Protein AF-A0AAV0F3V7-F1 (afdb_monomer_lite)

Structure (mmCIF, N/CA/C/O backbone):
data_AF-A0AAV0F3V7-F1
#
_entry.id   AF-A0AAV0F3V7-F1
#
loop_
_atom_site.group_PDB
_atom_site.id
_atom_site.type_symbol
_atom_site.label_atom_id
_atom_site.label_alt_id
_atom_site.label_comp_id
_atom_site.label_asym_id
_atom_site.label_entit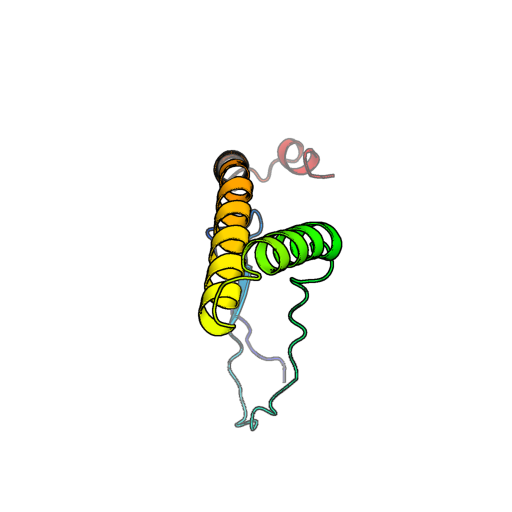y_id
_atom_site.label_seq_id
_atom_site.pdbx_PDB_ins_code
_atom_site.Cartn_x
_atom_site.Cartn_y
_atom_site.Cartn_z
_atom_site.occupancy
_atom_site.B_iso_or_equiv
_atom_site.auth_seq_id
_atom_site.auth_comp_id
_atom_site.auth_asym_id
_atom_site.auth_atom_id
_atom_site.pdbx_PDB_model_num
ATOM 1 N N . MET A 1 1 ? -10.623 -24.777 31.327 1.00 48.94 1 MET A N 1
ATOM 2 C CA . MET A 1 1 ? -10.323 -23.589 32.153 1.00 48.94 1 MET A CA 1
ATOM 3 C C . MET A 1 1 ? -10.516 -22.363 31.272 1.00 48.94 1 MET A C 1
ATOM 5 O O . MET A 1 1 ? -9.820 -22.251 30.271 1.00 48.94 1 MET A O 1
ATOM 9 N N . PHE A 1 2 ? -11.527 -21.534 31.541 1.00 47.81 2 PHE A N 1
ATOM 10 C CA . PHE A 1 2 ? -11.806 -20.348 30.724 1.00 47.81 2 PHE A CA 1
ATOM 11 C C . PHE A 1 2 ? -10.764 -19.270 31.024 1.00 47.81 2 PHE A C 1
ATOM 13 O O . PHE A 1 2 ? -10.508 -18.961 32.186 1.00 47.81 2 PHE A O 1
ATOM 20 N N . MET A 1 3 ? -10.120 -18.745 29.982 1.00 58.75 3 MET A N 1
ATOM 21 C CA . MET A 1 3 ? -9.131 -17.682 30.131 1.00 58.75 3 MET A CA 1
ATOM 22 C C . MET A 1 3 ? -9.825 -16.379 30.518 1.00 58.75 3 MET A C 1
ATOM 24 O O . MET A 1 3 ? -10.835 -16.015 29.920 1.00 58.75 3 MET A O 1
ATOM 28 N N . ALA A 1 4 ? -9.263 -15.658 31.487 1.00 58.88 4 ALA A N 1
ATOM 29 C CA . ALA A 1 4 ? -9.646 -14.276 31.720 1.00 58.88 4 ALA A CA 1
ATOM 30 C C . ALA A 1 4 ? -9.215 -13.453 30.499 1.00 58.88 4 ALA A C 1
ATOM 32 O O . ALA A 1 4 ? -8.025 -13.228 30.271 1.00 58.88 4 ALA A O 1
ATOM 33 N N . THR A 1 5 ? -10.184 -13.046 29.687 1.00 62.81 5 THR A N 1
ATOM 34 C CA . THR A 1 5 ? -9.976 -12.133 28.566 1.00 62.81 5 THR A CA 1
ATOM 35 C C . THR A 1 5 ? -10.576 -10.788 28.925 1.00 62.81 5 THR A C 1
ATOM 37 O O . THR A 1 5 ? -11.771 -10.703 29.200 1.00 62.81 5 THR A O 1
ATOM 40 N N . GLN A 1 6 ? -9.759 -9.740 28.906 1.00 70.44 6 GLN A N 1
ATOM 41 C CA . GLN A 1 6 ? -10.242 -8.366 29.002 1.00 70.44 6 GLN A CA 1
ATOM 42 C C . GLN A 1 6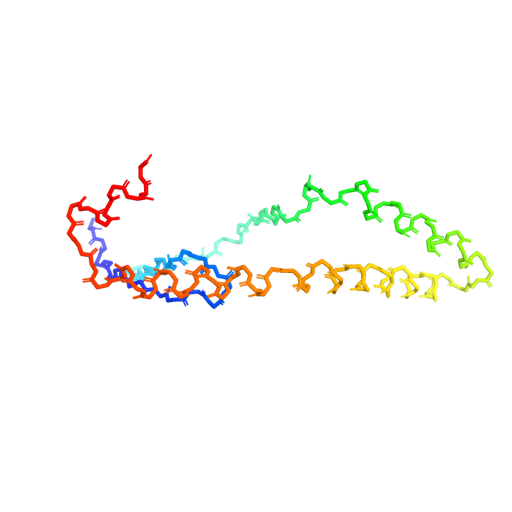 ? -10.297 -7.792 27.582 1.00 70.44 6 GLN A C 1
ATOM 44 O O . GLN A 1 6 ? -9.237 -7.539 26.998 1.00 70.44 6 GLN A O 1
ATOM 49 N N . PRO A 1 7 ? -11.493 -7.662 26.979 1.00 75.44 7 PRO A N 1
ATOM 50 C CA . PRO A 1 7 ? -11.638 -6.959 25.719 1.00 75.44 7 PRO A CA 1
ATOM 51 C C . PRO A 1 7 ? -11.475 -5.457 25.962 1.00 75.44 7 PRO A C 1
ATOM 53 O O . PRO A 1 7 ? -11.970 -4.904 26.942 1.00 75.44 7 PRO A O 1
ATOM 56 N N . THR A 1 8 ? -10.773 -4.785 25.065 1.00 82.00 8 THR A N 1
ATOM 57 C CA . THR A 1 8 ? -10.635 -3.331 25.059 1.00 82.00 8 THR A CA 1
ATOM 58 C C . THR A 1 8 ? -10.874 -2.846 23.644 1.00 82.00 8 THR A C 1
ATOM 60 O O . THR A 1 8 ? -10.253 -3.336 22.702 1.00 82.00 8 THR A O 1
ATOM 63 N N . SER A 1 9 ? -11.788 -1.898 23.483 1.00 83.00 9 SER A N 1
ATOM 64 C CA . SER A 1 9 ? -12.016 -1.255 22.194 1.00 83.00 9 SER A CA 1
ATOM 65 C C . SER A 1 9 ? -10.940 -0.196 21.975 1.00 83.00 9 SER A C 1
ATOM 67 O O . SER A 1 9 ? -10.724 0.655 22.833 1.00 83.00 9 SER A O 1
ATOM 69 N N . VAL A 1 10 ? -10.253 -0.263 20.838 1.00 82.25 10 VAL A N 1
ATOM 70 C CA . VAL A 1 10 ? -9.176 0.658 20.464 1.00 82.25 10 VAL A CA 1
ATOM 71 C C . VAL A 1 10 ? -9.570 1.373 19.181 1.00 82.25 10 VAL A C 1
ATOM 73 O O . VAL A 1 10 ? -10.038 0.751 18.225 1.00 82.25 10 VAL A O 1
ATOM 76 N N . GLU A 1 11 ? -9.380 2.687 19.150 1.00 80.81 11 GLU A N 1
ATOM 77 C CA . GLU A 1 11 ? -9.603 3.471 17.942 1.00 80.81 11 GLU A CA 1
ATOM 78 C C . GLU A 1 11 ? -8.549 3.133 16.883 1.00 80.81 11 GLU A C 1
ATOM 80 O O . GLU A 1 11 ? -7.343 3.160 17.136 1.00 80.81 11 GLU A O 1
ATOM 85 N N . ALA A 1 12 ? -9.009 2.796 15.679 1.00 75.31 12 ALA A N 1
ATOM 86 C CA . ALA A 1 12 ? -8.148 2.543 14.536 1.00 75.31 12 ALA A CA 1
ATOM 87 C C . ALA A 1 12 ? -8.044 3.831 13.693 1.00 75.31 12 ALA A C 1
ATOM 89 O O . ALA A 1 12 ? -9.055 4.269 13.143 1.00 75.31 12 ALA A O 1
ATOM 90 N N . PRO A 1 13 ? -6.849 4.432 13.518 1.00 64.44 13 PRO A N 1
ATOM 91 C CA . PRO A 1 13 ? -6.703 5.758 12.895 1.00 64.44 13 PRO A CA 1
ATOM 92 C C . PRO A 1 13 ? -7.226 5.868 11.453 1.00 64.44 13 PRO A C 1
ATOM 94 O O . PRO A 1 13 ? -7.484 6.971 10.968 1.00 64.44 13 PRO A O 1
ATOM 97 N N . VAL A 1 14 ? -7.353 4.728 10.770 1.00 70.19 14 VAL A N 1
ATOM 98 C CA . VAL A 1 14 ? -7.685 4.606 9.342 1.00 70.19 14 VAL A CA 1
ATOM 99 C C . VAL A 1 14 ? -8.936 3.755 9.082 1.00 70.19 14 VAL A C 1
ATOM 101 O O . VAL A 1 14 ? -9.170 3.361 7.945 1.00 70.19 14 VAL A O 1
ATOM 104 N N . SER A 1 15 ? -9.733 3.437 10.108 1.00 70.00 15 SER A N 1
ATOM 105 C CA . SER A 1 15 ? -10.943 2.615 9.966 1.00 70.00 15 SER A CA 1
ATOM 106 C C . SER A 1 15 ? -12.130 3.248 10.689 1.00 70.00 15 SER A C 1
ATOM 108 O O . SER A 1 15 ? -11.976 3.853 11.745 1.00 70.00 15 SER A O 1
ATOM 110 N N . SER A 1 16 ? -13.329 3.086 10.129 1.00 58.50 16 SER A N 1
ATOM 111 C CA . SER A 1 16 ? -14.604 3.446 10.766 1.00 58.50 16 SER A CA 1
ATOM 112 C C . SER A 1 16 ? -15.042 2.440 11.840 1.00 58.50 16 SER A C 1
ATOM 114 O O . SER A 1 16 ? -16.065 2.636 12.493 1.00 58.50 16 SER A O 1
ATOM 116 N N . HIS A 1 17 ? -14.288 1.357 12.028 1.00 73.56 17 HIS A N 1
ATOM 117 C CA . HIS A 1 17 ? -14.552 0.341 13.038 1.00 73.56 17 HIS A CA 1
ATOM 118 C C . HIS A 1 17 ? -13.569 0.467 14.204 1.00 73.56 17 HIS A C 1
ATOM 120 O O . HIS A 1 17 ? -12.370 0.666 13.997 1.00 73.56 17 HIS A O 1
ATOM 126 N N . MET A 1 18 ? -14.063 0.283 15.433 1.00 78.62 18 MET A N 1
ATOM 127 C CA . MET A 1 18 ? -13.191 0.094 16.593 1.00 78.62 18 MET A CA 1
ATOM 128 C C . MET A 1 18 ? -12.538 -1.284 16.512 1.00 78.62 18 MET A C 1
ATOM 130 O O . MET A 1 18 ? -13.210 -2.296 16.297 1.00 78.62 18 MET A O 1
ATOM 134 N N . ALA A 1 19 ? -11.225 -1.333 16.704 1.00 79.69 19 ALA A N 1
ATOM 135 C CA . ALA A 1 19 ? -10.517 -2.591 16.825 1.00 79.69 19 ALA A CA 1
ATOM 136 C C . ALA A 1 19 ? -10.814 -3.194 18.201 1.00 79.69 19 ALA A C 1
ATOM 138 O O . ALA A 1 19 ? -10.565 -2.569 19.231 1.00 79.69 19 ALA A O 1
ATOM 139 N N . LEU A 1 20 ? -11.328 -4.422 18.229 1.00 82.94 20 LEU A N 1
ATOM 140 C CA . LEU A 1 20 ? -11.471 -5.167 19.472 1.00 82.94 20 LEU A CA 1
ATOM 141 C C . LEU A 1 20 ? -10.118 -5.797 19.822 1.00 82.94 20 LEU A C 1
ATOM 143 O O . LEU A 1 20 ? -9.701 -6.787 19.218 1.00 82.94 20 LEU A O 1
ATOM 147 N N . PHE A 1 21 ? -9.421 -5.223 20.796 1.00 80.06 21 PHE A N 1
ATOM 148 C CA . PHE A 1 21 ? -8.193 -5.791 21.326 1.00 80.06 21 PHE A CA 1
ATOM 149 C C . PHE A 1 21 ? -8.526 -6.753 22.463 1.00 80.06 21 PHE A C 1
ATOM 151 O O . PHE A 1 21 ? -9.050 -6.353 23.498 1.00 80.06 21 PHE A O 1
ATOM 158 N N . ILE A 1 22 ? -8.215 -8.035 22.283 1.00 81.50 22 ILE A N 1
ATOM 159 C CA . ILE A 1 22 ? -8.386 -9.041 23.331 1.00 81.50 22 ILE A CA 1
ATOM 160 C C . ILE A 1 22 ? -7.006 -9.405 23.862 1.00 81.50 22 ILE A C 1
ATOM 162 O O . ILE A 1 22 ? -6.220 -10.073 23.182 1.00 81.50 22 ILE A O 1
ATOM 166 N N . LYS A 1 23 ? -6.714 -9.001 25.101 1.00 75.88 23 LYS A N 1
ATOM 167 C CA . LYS A 1 23 ? -5.528 -9.490 25.802 1.00 75.88 23 LYS A CA 1
ATOM 168 C C . LYS A 1 23 ? -5.833 -10.877 26.358 1.00 75.88 23 LYS A C 1
ATOM 170 O O . LYS A 1 23 ? -6.625 -11.022 27.287 1.00 75.88 23 LYS A O 1
ATOM 175 N N . VAL A 1 24 ? -5.205 -11.891 25.774 1.00 74.69 24 VAL A N 1
ATOM 176 C CA . VAL A 1 24 ? -5.254 -13.266 26.275 1.00 74.69 24 VAL A CA 1
ATOM 177 C C . VAL A 1 24 ? -3.993 -13.502 27.098 1.00 74.69 24 VAL A C 1
ATOM 179 O O . VAL A 1 24 ? -2.890 -13.401 26.562 1.00 74.69 24 VAL A O 1
ATOM 182 N N . SER A 1 25 ? -4.139 -13.787 28.391 1.00 69.88 25 SER A N 1
ATOM 183 C CA . SER A 1 25 ? -3.021 -14.205 29.244 1.00 69.88 25 SER A CA 1
ATOM 184 C C . SER A 1 25 ? -2.784 -15.705 29.041 1.00 69.88 25 SER A C 1
ATOM 186 O O . SER A 1 25 ? -3.630 -16.497 29.461 1.00 69.88 25 SER A O 1
ATOM 188 N N . PRO A 1 26 ? -1.696 -16.131 28.371 1.00 64.31 26 PRO A N 1
ATOM 189 C CA . PRO A 1 26 ? -1.445 -17.549 28.166 1.00 64.31 26 PRO A CA 1
ATOM 190 C C . PRO A 1 26 ? -1.108 -18.208 29.506 1.00 64.31 26 PRO A C 1
ATOM 192 O O . PRO A 1 26 ? -0.249 -17.725 30.238 1.00 64.31 26 PRO A O 1
ATOM 195 N N . THR A 1 27 ? -1.769 -19.321 29.817 1.00 63.50 27 THR A N 1
ATOM 196 C CA . THR A 1 27 ? -1.440 -20.158 30.980 1.00 63.50 27 THR A CA 1
ATOM 197 C C . THR A 1 27 ? -0.339 -21.174 30.675 1.00 63.50 27 THR A C 1
ATOM 199 O O . THR A 1 27 ? 0.178 -21.770 31.606 1.00 63.50 27 THR A O 1
ATOM 202 N N . ASP A 1 28 ? 0.054 -21.342 29.405 1.00 64.25 28 ASP A N 1
ATOM 203 C CA . ASP A 1 28 ? 1.095 -22.288 28.992 1.00 64.25 28 ASP A CA 1
ATOM 204 C C . ASP A 1 28 ? 1.980 -21.763 27.852 1.00 64.25 28 ASP A C 1
ATOM 206 O O . ASP A 1 28 ? 1.533 -21.055 26.942 1.00 64.25 28 ASP A O 1
ATOM 210 N N . ASN A 1 29 ? 3.246 -22.192 27.870 1.00 59.84 29 ASN A N 1
ATOM 211 C CA . ASN A 1 29 ? 4.279 -21.890 26.877 1.00 59.84 29 ASN A CA 1
ATOM 212 C C . ASN A 1 29 ? 4.047 -22.644 25.553 1.00 59.84 29 ASN A C 1
ATOM 214 O O . ASN A 1 29 ? 4.760 -23.589 25.212 1.00 59.84 29 ASN A O 1
ATOM 218 N N . TRP A 1 30 ? 3.058 -22.227 24.761 1.00 57.47 30 TRP A N 1
ATOM 219 C CA . TRP A 1 30 ? 2.835 -22.804 23.433 1.00 57.47 30 TRP A CA 1
ATOM 220 C C . TRP A 1 30 ? 3.842 -22.236 22.422 1.00 57.47 30 TRP A C 1
ATOM 222 O O . TRP A 1 30 ? 3.845 -21.041 22.116 1.00 57.47 30 TRP A O 1
ATOM 232 N N . ARG A 1 31 ? 4.693 -23.104 21.850 1.00 58.38 31 ARG A N 1
ATOM 233 C CA . ARG A 1 31 ? 5.571 -22.754 20.718 1.00 58.38 31 ARG A CA 1
ATOM 234 C C . ARG A 1 31 ? 4.704 -22.282 19.545 1.00 58.38 31 ARG A C 1
ATOM 236 O O . ARG A 1 31 ? 4.000 -23.083 18.930 1.00 58.38 31 ARG A O 1
ATOM 243 N N . ARG A 1 32 ? 4.749 -20.984 19.217 1.00 58.09 32 ARG A N 1
ATOM 244 C CA . ARG A 1 32 ? 4.004 -20.409 18.083 1.00 58.09 32 ARG A CA 1
ATOM 245 C C . ARG A 1 32 ? 4.442 -21.084 16.778 1.00 58.09 32 ARG A C 1
ATOM 247 O O . ARG A 1 32 ? 5.527 -20.812 16.269 1.00 58.09 32 ARG A O 1
ATOM 254 N N . ARG A 1 33 ? 3.594 -21.945 16.207 1.00 59.16 33 ARG A N 1
ATOM 255 C CA . ARG A 1 33 ? 3.776 -22.432 14.832 1.00 59.16 33 ARG A CA 1
ATOM 256 C C . ARG A 1 33 ? 3.556 -21.255 13.879 1.00 59.16 33 ARG A C 1
ATOM 258 O O . ARG A 1 33 ? 2.515 -20.602 13.951 1.00 59.16 33 ARG A O 1
ATOM 265 N N . LYS A 1 34 ? 4.528 -20.969 13.006 1.00 56.31 34 LYS A N 1
ATOM 266 C CA . LYS A 1 34 ? 4.382 -19.968 11.938 1.00 56.31 34 LYS A CA 1
ATOM 267 C C . LYS A 1 34 ? 3.206 -20.394 11.055 1.00 56.31 34 LYS A C 1
ATOM 269 O O . LYS A 1 34 ? 3.304 -21.386 10.341 1.00 56.31 34 LYS A O 1
ATOM 274 N N . ARG A 1 35 ? 2.077 -19.693 11.152 1.00 53.81 35 ARG A N 1
ATOM 275 C CA . ARG A 1 35 ? 0.938 -19.883 10.251 1.00 53.81 35 ARG A CA 1
ATOM 276 C C . ARG A 1 35 ? 1.074 -18.935 9.069 1.00 53.81 35 ARG A C 1
ATOM 278 O O . ARG A 1 35 ? 1.414 -17.767 9.253 1.00 53.81 35 ARG A O 1
ATOM 285 N N . PHE A 1 36 ? 0.807 -19.467 7.883 1.00 53.31 36 PHE A N 1
ATOM 286 C CA . PHE A 1 36 ? 0.672 -18.708 6.647 1.00 53.31 36 PHE A CA 1
ATOM 287 C C . PHE A 1 36 ? -0.434 -17.654 6.818 1.00 53.31 36 PHE A C 1
ATOM 289 O O . PHE A 1 36 ? -1.527 -17.983 7.283 1.00 53.31 36 PHE A O 1
ATOM 296 N N . LYS A 1 37 ? -0.138 -16.388 6.508 1.00 58.03 37 LYS A N 1
ATOM 297 C CA . LYS A 1 37 ? -1.116 -15.293 6.505 1.00 58.03 37 LYS A CA 1
ATOM 298 C C . LYS A 1 37 ? -1.449 -14.974 5.052 1.00 58.03 37 LYS A C 1
ATOM 300 O O . LYS A 1 37 ? -0.548 -14.638 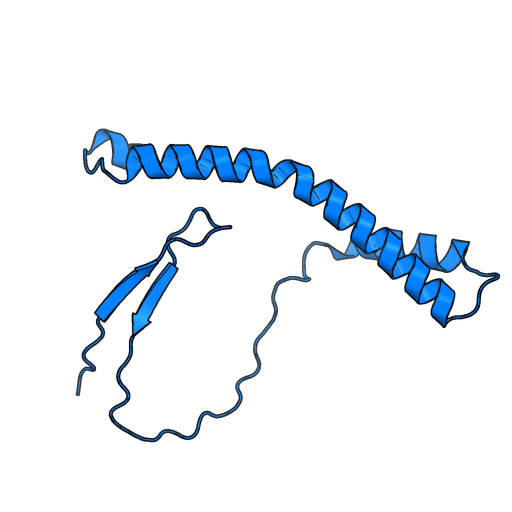4.293 1.00 58.03 37 LYS A O 1
ATOM 305 N N . PHE A 1 38 ? -2.721 -15.080 4.681 1.00 50.31 38 PHE A N 1
ATOM 306 C CA . PHE A 1 38 ? -3.207 -14.591 3.394 1.00 50.31 38 PHE A CA 1
ATOM 307 C C . PHE A 1 38 ? -3.287 -13.059 3.450 1.00 50.31 38 PHE A C 1
ATOM 309 O O . PHE A 1 38 ? -4.137 -12.504 4.145 1.00 50.31 38 PHE A O 1
ATOM 316 N N . GLU A 1 39 ? -2.389 -12.363 2.753 1.00 53.41 39 GLU A N 1
ATOM 317 C CA . GLU A 1 39 ? -2.537 -10.930 2.480 1.00 53.41 39 GLU A CA 1
ATOM 318 C C . GLU A 1 39 ? -3.597 -10.745 1.382 1.00 53.41 39 GLU A C 1
ATOM 320 O O . GLU A 1 39 ? -3.293 -10.730 0.194 1.00 53.41 39 GLU A O 1
ATOM 325 N N . ASN A 1 40 ? -4.866 -10.608 1.775 1.00 49.75 40 ASN A N 1
ATOM 326 C CA . ASN A 1 40 ? -6.009 -10.426 0.864 1.00 49.75 40 ASN A CA 1
ATOM 327 C C . ASN A 1 40 ? -6.059 -9.051 0.154 1.00 49.75 40 ASN A C 1
ATOM 329 O O . ASN A 1 40 ? -7.090 -8.683 -0.397 1.00 49.75 40 ASN A O 1
ATOM 333 N N . ALA A 1 41 ? -4.977 -8.271 0.143 1.00 53.47 41 ALA A N 1
ATOM 334 C CA . ALA A 1 41 ? -4.997 -6.896 -0.364 1.00 53.47 41 ALA A CA 1
ATOM 335 C C . ALA A 1 41 ? -4.865 -6.767 -1.897 1.00 53.47 41 ALA A C 1
ATOM 337 O O . ALA A 1 41 ? -4.876 -5.652 -2.400 1.00 53.47 41 ALA A O 1
ATOM 338 N N . ARG A 1 42 ? -4.716 -7.865 -2.655 1.00 52.66 42 ARG A N 1
ATOM 339 C CA . ARG A 1 42 ? -4.339 -7.799 -4.086 1.00 52.66 42 ARG A CA 1
ATOM 340 C C . ARG A 1 42 ? -5.426 -8.151 -5.105 1.00 52.66 42 ARG A C 1
ATOM 342 O O . ARG A 1 42 ? -5.161 -8.071 -6.294 1.00 52.66 42 ARG A O 1
ATOM 349 N N . LEU A 1 43 ? -6.630 -8.540 -4.690 1.00 48.41 43 LEU A N 1
ATOM 350 C CA . LEU A 1 43 ? -7.573 -9.216 -5.600 1.00 48.41 43 LEU A CA 1
ATOM 351 C C . LEU A 1 43 ? -8.463 -8.296 -6.461 1.00 48.41 43 LEU A C 1
ATOM 353 O O . LEU A 1 43 ? -9.240 -8.809 -7.255 1.00 48.41 43 LEU A O 1
ATOM 357 N N . GLY A 1 44 ? -8.377 -6.967 -6.325 1.00 56.81 44 GLY A N 1
ATOM 358 C CA . GLY A 1 44 ? -9.256 -6.031 -7.051 1.00 56.81 44 GLY A CA 1
ATOM 359 C C . GLY A 1 44 ? -8.557 -4.986 -7.924 1.00 56.81 44 GLY A C 1
ATOM 360 O O . GLY A 1 44 ? -9.234 -4.225 -8.605 1.00 56.81 44 GLY A O 1
ATOM 361 N N . GLU A 1 45 ? -7.224 -4.913 -7.900 1.00 59.78 45 GLU A N 1
ATOM 362 C CA . GLU A 1 45 ? -6.457 -3.858 -8.589 1.00 59.78 45 GLU A CA 1
ATOM 363 C C . GLU A 1 45 ? -5.775 -4.345 -9.879 1.00 59.78 45 GLU A C 1
ATOM 365 O O . GLU A 1 45 ? -5.020 -3.588 -10.490 1.00 59.78 45 GLU A O 1
ATOM 370 N N . ASP A 1 46 ? -6.023 -5.594 -10.285 1.00 64.88 46 ASP A N 1
ATOM 371 C CA . ASP A 1 46 ? -5.170 -6.312 -11.238 1.00 64.88 46 ASP A CA 1
ATOM 372 C C . ASP A 1 46 ? -5.156 -5.651 -12.624 1.00 64.88 46 ASP A C 1
ATOM 374 O O . ASP A 1 46 ? -4.084 -5.335 -13.129 1.00 64.88 46 ASP A O 1
ATOM 378 N N . ASP A 1 47 ? -6.313 -5.295 -13.188 1.00 77.50 47 ASP A N 1
ATOM 379 C CA . ASP A 1 47 ? -6.379 -4.757 -14.557 1.00 77.50 47 ASP A CA 1
ATOM 380 C C . ASP A 1 47 ? -5.701 -3.387 -14.705 1.00 77.50 47 ASP A C 1
ATOM 382 O O . ASP A 1 47 ? -4.969 -3.128 -15.665 1.00 77.50 47 ASP A O 1
ATOM 386 N N . GLU A 1 48 ? -5.909 -2.486 -13.744 1.00 80.75 48 GLU A N 1
ATOM 387 C CA . GLU A 1 48 ? -5.356 -1.133 -13.827 1.00 80.75 48 GLU A CA 1
ATOM 388 C C . GLU A 1 48 ? -3.872 -1.109 -13.446 1.00 80.75 48 GLU A C 1
ATOM 390 O O . GLU A 1 48 ? -3.081 -0.418 -14.091 1.00 80.75 48 GLU A O 1
ATOM 395 N N . CYS A 1 49 ? -3.462 -1.893 -12.443 1.00 83.75 49 CYS A N 1
ATOM 396 C CA . CYS A 1 49 ? -2.048 -2.062 -12.112 1.00 83.75 49 CYS A CA 1
ATOM 397 C C . CYS A 1 49 ? -1.294 -2.744 -13.257 1.00 83.75 49 CYS A C 1
ATOM 399 O O . CYS A 1 49 ? -0.203 -2.296 -13.617 1.00 83.75 49 CYS A O 1
ATOM 401 N N . HIS A 1 50 ? -1.892 -3.758 -13.884 1.00 86.94 50 HIS A N 1
ATOM 402 C CA . HIS A 1 50 ? -1.341 -4.420 -15.060 1.00 86.94 50 HIS A CA 1
ATOM 403 C C . HIS A 1 50 ? -1.169 -3.443 -16.228 1.00 86.94 50 HIS A C 1
ATOM 405 O O . HIS A 1 50 ? -0.103 -3.411 -16.848 1.00 86.94 50 HIS A O 1
ATOM 411 N N . ALA A 1 51 ? -2.164 -2.593 -16.504 1.00 90.56 51 ALA A N 1
ATOM 412 C CA . ALA A 1 51 ? -2.063 -1.568 -17.542 1.00 90.56 51 ALA A CA 1
ATOM 413 C C . ALA A 1 51 ? -0.934 -0.562 -17.256 1.00 90.56 51 ALA A C 1
ATOM 415 O O . ALA A 1 51 ? -0.160 -0.231 -18.154 1.00 90.56 51 ALA A O 1
ATOM 416 N N . ILE A 1 52 ? -0.794 -0.107 -16.005 1.00 91.25 52 ILE A N 1
ATOM 417 C CA . ILE A 1 52 ? 0.279 0.813 -15.595 1.00 91.25 52 ILE A CA 1
ATOM 418 C C . ILE A 1 52 ? 1.646 0.163 -15.799 1.00 91.25 52 ILE A C 1
ATOM 420 O O . ILE A 1 52 ? 2.501 0.745 -16.464 1.00 91.25 52 ILE A O 1
ATOM 424 N N . VAL A 1 53 ? 1.841 -1.057 -15.292 1.00 92.62 53 VAL A N 1
ATOM 425 C CA . VAL A 1 53 ? 3.108 -1.783 -15.442 1.00 92.62 53 VAL A CA 1
ATOM 426 C C . VAL A 1 53 ? 3.420 -2.017 -16.917 1.00 92.62 53 VAL A C 1
ATOM 428 O O . VAL A 1 53 ? 4.528 -1.717 -17.345 1.00 92.62 53 VAL A O 1
ATOM 431 N N . THR A 1 54 ? 2.454 -2.467 -17.718 1.00 94.50 54 THR A N 1
ATOM 432 C CA . THR A 1 54 ? 2.648 -2.735 -19.153 1.00 94.50 54 THR A CA 1
ATOM 433 C C . THR A 1 54 ? 3.050 -1.476 -19.923 1.00 94.50 54 THR A C 1
ATOM 435 O O . THR A 1 54 ? 4.000 -1.506 -20.714 1.00 94.50 54 THR A O 1
ATOM 438 N N . ASN A 1 55 ? 2.378 -0.352 -19.663 1.00 94.81 55 ASN A N 1
ATOM 439 C CA . ASN A 1 55 ? 2.662 0.920 -20.325 1.00 94.81 55 ASN A CA 1
ATOM 440 C C . ASN A 1 55 ? 4.024 1.483 -19.901 1.00 94.81 55 ASN A C 1
ATOM 442 O O . ASN A 1 55 ? 4.834 1.842 -20.755 1.00 94.81 55 ASN A O 1
ATOM 446 N N . SER A 1 56 ? 4.317 1.513 -18.597 1.00 94.69 56 SER A N 1
ATOM 447 C CA . SER A 1 56 ? 5.596 2.002 -18.066 1.00 94.69 56 SER A CA 1
ATOM 448 C C . SER A 1 56 ? 6.770 1.127 -18.498 1.00 94.69 56 SER A C 1
ATOM 450 O O . SER A 1 56 ? 7.832 1.635 -18.860 1.00 94.69 56 SER A O 1
ATOM 452 N N . TRP A 1 57 ? 6.574 -0.191 -18.517 1.00 96.31 57 TRP A N 1
ATOM 453 C CA . TRP A 1 57 ? 7.574 -1.145 -18.975 1.00 96.31 57 TRP A CA 1
ATOM 454 C C . TRP A 1 57 ? 7.898 -0.937 -20.452 1.00 96.31 57 TRP A C 1
ATOM 456 O O . TRP A 1 57 ? 9.076 -0.898 -20.812 1.00 96.31 57 TRP A O 1
ATOM 466 N N . SER A 1 58 ? 6.876 -0.773 -21.295 1.00 95.94 58 SER A N 1
ATOM 467 C CA . SER A 1 58 ? 7.032 -0.527 -22.734 1.00 95.94 58 SER A CA 1
ATOM 468 C C . SER A 1 58 ? 7.679 0.829 -23.026 1.00 95.94 58 SER A C 1
ATOM 470 O O . SER A 1 58 ? 8.569 0.913 -23.869 1.00 95.94 58 SER A O 1
ATOM 472 N N . ALA A 1 59 ? 7.302 1.877 -22.288 1.00 94.25 59 ALA A N 1
ATOM 473 C CA . ALA A 1 59 ? 7.875 3.216 -22.435 1.00 94.25 59 ALA A CA 1
ATOM 474 C C . ALA A 1 59 ? 9.376 3.262 -22.092 1.00 94.25 59 ALA A C 1
ATOM 476 O O . ALA A 1 59 ? 10.145 3.985 -22.723 1.00 94.25 59 ALA A O 1
ATOM 477 N N . GLY A 1 60 ? 9.807 2.455 -21.120 1.00 92.56 60 GLY A N 1
ATOM 478 C CA . GLY A 1 60 ? 11.208 2.325 -20.722 1.00 92.56 60 GLY A CA 1
ATOM 479 C C . GLY A 1 60 ? 12.025 1.340 -21.562 1.00 92.56 60 GLY A C 1
ATOM 480 O O . GLY A 1 60 ? 13.068 0.900 -21.097 1.00 92.56 60 GLY A O 1
ATOM 481 N N . SER A 1 61 ? 11.581 0.937 -22.756 1.00 93.88 61 SER A N 1
ATOM 482 C CA . SER A 1 61 ? 12.250 -0.099 -23.571 1.00 93.88 61 SER A CA 1
ATOM 483 C C . SER A 1 61 ? 13.730 0.173 -23.877 1.00 93.88 61 SER A C 1
ATOM 485 O O . SER A 1 61 ? 14.493 -0.767 -24.074 1.00 93.88 61 SER A O 1
ATOM 487 N N . HIS A 1 62 ? 14.137 1.442 -23.867 1.00 95.25 62 HIS A N 1
ATOM 488 C CA . HIS A 1 62 ? 15.506 1.910 -24.086 1.00 95.25 62 HIS A CA 1
ATOM 489 C C . HIS A 1 62 ? 16.368 1.948 -22.809 1.00 95.25 62 HIS A C 1
ATOM 491 O O . HIS A 1 62 ? 17.543 2.299 -22.874 1.00 95.25 62 HIS A O 1
ATOM 497 N N . LEU A 1 63 ? 15.794 1.628 -21.647 1.00 94.69 63 LEU A N 1
ATOM 498 C CA . LEU A 1 63 ? 16.457 1.687 -20.347 1.00 94.69 63 LEU A CA 1
ATOM 499 C C . LEU A 1 63 ? 16.919 0.303 -19.882 1.00 94.69 63 LEU A C 1
ATOM 501 O O . LEU A 1 63 ? 16.371 -0.731 -20.278 1.00 94.69 63 LEU A O 1
ATOM 505 N N . TYR A 1 64 ? 17.877 0.284 -18.953 1.00 96.62 64 TYR A N 1
ATOM 506 C CA . TYR A 1 64 ? 18.242 -0.939 -18.246 1.00 96.62 64 TYR A CA 1
ATOM 507 C C . TYR A 1 64 ? 17.072 -1.462 -17.410 1.00 96.62 64 TYR A C 1
ATOM 509 O O . TYR A 1 64 ? 16.205 -0.716 -16.952 1.00 96.62 64 TYR A O 1
ATOM 517 N N . VAL A 1 65 ? 17.058 -2.773 -17.172 1.00 95.12 65 VAL A N 1
ATOM 518 C CA . VAL A 1 65 ? 15.977 -3.452 -16.442 1.00 95.12 65 VAL A CA 1
ATOM 519 C C . VAL A 1 65 ? 15.721 -2.824 -15.065 1.00 95.12 65 VAL A C 1
ATOM 521 O O . VAL A 1 65 ? 14.565 -2.623 -14.697 1.00 95.12 65 VAL A O 1
ATOM 524 N N . SER A 1 66 ? 16.770 -2.453 -14.326 1.00 95.69 66 SER A N 1
ATOM 525 C CA . SER A 1 66 ? 16.656 -1.776 -13.023 1.00 95.69 66 SER A CA 1
ATOM 526 C C . SER A 1 66 ? 15.914 -0.440 -13.111 1.00 95.69 66 SER A C 1
ATOM 528 O O . SER A 1 66 ? 15.089 -0.117 -12.251 1.00 95.69 66 SER A O 1
ATOM 530 N N . ASP A 1 67 ? 16.164 0.319 -14.172 1.00 94.88 67 ASP A N 1
ATOM 531 C CA . ASP A 1 67 ? 15.562 1.632 -14.388 1.00 94.88 67 ASP A CA 1
ATOM 532 C C . ASP A 1 67 ? 14.110 1.496 -14.848 1.00 94.88 67 ASP A C 1
ATOM 534 O O . ASP A 1 67 ? 13.245 2.255 -14.411 1.00 94.88 67 ASP A O 1
ATOM 538 N N . ARG A 1 68 ? 13.803 0.462 -15.640 1.00 96.50 68 ARG A N 1
ATOM 539 C CA . ARG A 1 68 ? 12.426 0.106 -16.022 1.00 96.50 68 ARG A CA 1
ATOM 540 C C . ARG A 1 68 ? 11.589 -0.298 -14.816 1.00 96.50 68 ARG A C 1
ATOM 542 O O . ARG A 1 68 ? 10.453 0.153 -14.683 1.00 96.50 68 ARG A O 1
ATOM 549 N N . LEU A 1 69 ? 12.151 -1.106 -13.917 1.00 94.69 69 LEU A N 1
ATOM 550 C CA . LEU A 1 69 ? 11.499 -1.471 -12.655 1.00 94.69 69 LEU A CA 1
ATOM 551 C C . LEU A 1 69 ? 11.255 -0.235 -11.785 1.00 94.69 69 LEU A 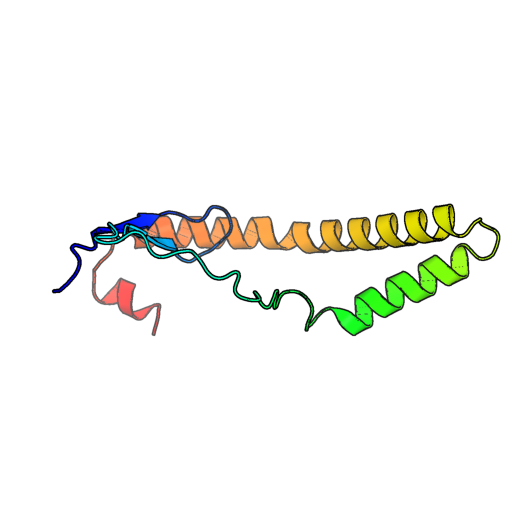C 1
ATOM 553 O O . LEU A 1 69 ? 10.156 -0.052 -11.261 1.00 94.69 69 LEU A O 1
ATOM 557 N N . SER A 1 70 ? 12.252 0.647 -11.692 1.00 95.50 70 SER A N 1
ATOM 558 C CA . SER A 1 70 ? 12.133 1.911 -10.962 1.00 95.50 70 SER A CA 1
ATOM 559 C C . SER A 1 70 ? 11.044 2.813 -11.551 1.00 95.50 70 SER A C 1
ATOM 561 O O . SER A 1 70 ? 10.276 3.420 -10.805 1.00 95.50 70 SER A O 1
ATOM 563 N N . LEU A 1 71 ? 10.934 2.877 -12.881 1.00 95.12 71 LEU A N 1
ATOM 564 C CA . LEU A 1 71 ? 9.890 3.618 -13.589 1.00 95.12 71 LEU A CA 1
ATOM 565 C C . LEU A 1 71 ? 8.491 3.051 -13.301 1.00 95.12 71 LEU A C 1
ATOM 567 O O . LEU A 1 71 ? 7.591 3.809 -12.947 1.00 95.12 71 LEU A O 1
ATOM 571 N N . CYS A 1 72 ? 8.319 1.728 -13.374 1.00 94.56 72 CYS A N 1
ATOM 572 C CA . CYS A 1 72 ? 7.051 1.074 -13.035 1.00 94.56 72 CYS A CA 1
ATOM 573 C C . CYS A 1 72 ? 6.650 1.350 -11.578 1.00 94.56 72 CYS A C 1
ATOM 575 O O . CYS A 1 72 ? 5.502 1.695 -11.303 1.00 94.56 72 CYS A O 1
ATOM 577 N N . GLY A 1 73 ? 7.603 1.261 -10.643 1.00 91.81 73 GLY A N 1
ATOM 578 C CA . GLY A 1 73 ? 7.365 1.557 -9.229 1.00 91.81 73 GLY A CA 1
ATOM 579 C C . GLY A 1 73 ? 6.928 3.005 -8.985 1.00 91.81 73 GLY A C 1
ATOM 580 O O . GLY A 1 73 ? 5.996 3.245 -8.217 1.00 91.81 73 GLY A O 1
ATOM 581 N N . LYS A 1 74 ? 7.547 3.972 -9.675 1.00 94.25 74 LYS A N 1
ATOM 582 C CA . LYS A 1 74 ? 7.160 5.391 -9.598 1.00 94.25 74 LYS A CA 1
ATOM 583 C C . LYS A 1 74 ? 5.735 5.623 -10.095 1.00 94.25 74 LYS A C 1
ATOM 585 O O . LYS A 1 74 ? 4.976 6.320 -9.426 1.00 94.25 74 LYS A O 1
ATOM 590 N N . GLU A 1 75 ? 5.357 5.033 -11.226 1.00 91.81 75 GLU A N 1
ATOM 591 C CA . GLU A 1 75 ? 4.014 5.212 -11.791 1.00 91.81 75 GLU A CA 1
ATOM 592 C C . GLU A 1 75 ? 2.924 4.544 -10.944 1.00 91.81 75 GLU A C 1
ATOM 594 O O . GLU A 1 75 ? 1.874 5.150 -10.706 1.00 91.81 75 GLU A O 1
ATOM 599 N N . LEU A 1 76 ? 3.195 3.354 -10.397 1.00 89.50 76 LEU A N 1
ATOM 600 C CA . LEU A 1 76 ? 2.306 2.706 -9.429 1.00 89.50 76 LEU A CA 1
ATOM 601 C C . LEU A 1 76 ? 2.110 3.574 -8.180 1.00 89.50 76 LEU A C 1
ATOM 603 O O . LEU A 1 76 ? 0.976 3.820 -7.766 1.00 89.50 76 LEU A O 1
ATOM 607 N N . LEU A 1 77 ? 3.199 4.098 -7.610 1.00 86.25 77 LEU A N 1
ATOM 608 C CA . LEU A 1 77 ? 3.134 4.955 -6.427 1.00 86.25 77 LEU A CA 1
ATOM 609 C C . LEU A 1 77 ? 2.385 6.263 -6.709 1.00 86.25 77 LEU A C 1
ATOM 611 O O . LEU A 1 77 ? 1.549 6.689 -5.909 1.00 86.25 77 LEU A O 1
ATOM 615 N N . ARG A 1 78 ? 2.638 6.887 -7.865 1.00 86.75 78 ARG A N 1
ATOM 616 C CA . ARG A 1 78 ? 1.925 8.091 -8.305 1.00 86.75 78 ARG A CA 1
ATOM 617 C C . ARG A 1 78 ? 0.425 7.826 -8.347 1.00 86.75 78 ARG A C 1
ATOM 619 O O . ARG A 1 78 ? -0.345 8.603 -7.782 1.00 86.75 78 ARG A O 1
ATOM 626 N N . ARG A 1 79 ? -0.000 6.707 -8.935 1.00 80.12 79 ARG A N 1
ATOM 627 C CA . ARG A 1 79 ? -1.419 6.347 -9.008 1.00 80.12 79 ARG A CA 1
ATOM 628 C C . ARG A 1 79 ? -2.026 6.045 -7.639 1.00 80.12 79 ARG A C 1
ATOM 630 O O . ARG A 1 79 ? -3.116 6.542 -7.354 1.00 80.12 79 ARG A O 1
ATOM 637 N N . ALA A 1 80 ? -1.320 5.305 -6.785 1.00 77.12 80 ALA A N 1
ATOM 638 C CA . ALA A 1 80 ? -1.748 5.043 -5.412 1.00 77.12 80 ALA A CA 1
ATOM 639 C C . ALA A 1 80 ? -1.970 6.356 -4.639 1.00 77.12 80 ALA A C 1
ATOM 641 O O . ALA A 1 80 ? -3.006 6.543 -3.999 1.00 77.12 80 ALA A O 1
ATOM 642 N N . SER A 1 81 ? -1.055 7.318 -4.797 1.00 74.25 81 SER A N 1
ATOM 643 C CA . SER A 1 81 ? -1.163 8.636 -4.167 1.00 74.25 81 SER A CA 1
ATOM 644 C C . SER A 1 81 ? -2.339 9.467 -4.699 1.00 74.25 81 SER A C 1
ATOM 646 O O . SER A 1 81 ? -2.962 10.208 -3.941 1.00 74.25 81 SER A O 1
ATOM 648 N N . CYS A 1 82 ? -2.690 9.335 -5.984 1.00 72.94 82 CYS A N 1
ATOM 649 C CA . CYS A 1 82 ? -3.861 9.993 -6.563 1.00 72.94 82 CYS A CA 1
ATOM 650 C C . CYS A 1 82 ? -5.172 9.406 -6.020 1.00 72.94 82 CYS A C 1
ATOM 652 O O . CYS A 1 82 ? -6.087 10.171 -5.729 1.00 72.94 82 CYS A O 1
ATOM 654 N N . ARG A 1 83 ? -5.260 8.080 -5.835 1.00 67.19 83 ARG A N 1
ATOM 655 C CA . ARG A 1 83 ? -6.445 7.434 -5.236 1.00 67.19 83 ARG A CA 1
ATOM 656 C C . ARG A 1 83 ? -6.614 7.790 -3.761 1.00 67.19 83 ARG A C 1
ATOM 658 O O . ARG A 1 83 ? -7.721 8.083 -3.324 1.00 67.19 83 ARG A O 1
ATOM 665 N N . GLN A 1 84 ? -5.520 7.822 -2.999 1.00 63.75 84 GLN A N 1
ATOM 666 C CA . GLN A 1 84 ? -5.563 8.139 -1.568 1.00 63.75 84 GLN A CA 1
ATOM 667 C C . GLN A 1 84 ? -6.079 9.552 -1.259 1.00 63.75 84 GLN A C 1
ATOM 669 O O . GLN A 1 84 ? -6.633 9.767 -0.182 1.00 63.75 84 GLN A O 1
ATOM 674 N N . ARG A 1 85 ? -5.961 10.509 -2.194 1.00 63.81 85 ARG A N 1
ATOM 675 C CA . ARG A 1 85 ? -6.432 11.893 -1.991 1.00 63.81 85 ARG A CA 1
ATOM 676 C C . ARG A 1 85 ? -7.952 12.024 -1.815 1.00 63.81 85 ARG A C 1
ATOM 678 O O . ARG A 1 85 ? -8.381 13.045 -1.290 1.00 63.81 85 ARG A O 1
ATOM 685 N N . GLY A 1 86 ? -8.752 11.026 -2.199 1.00 60.78 86 GLY A N 1
ATOM 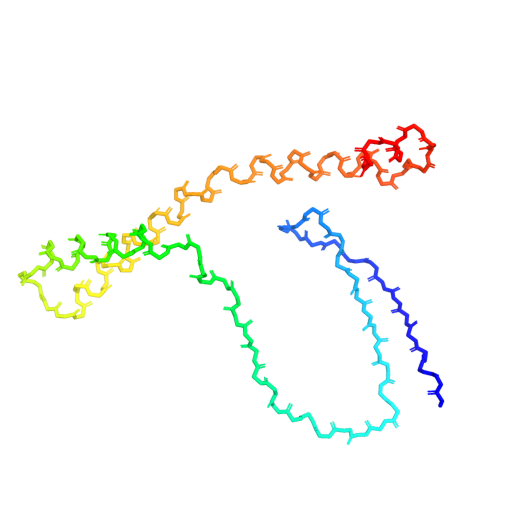686 C CA . GLY A 1 86 ? -10.211 11.040 -1.997 1.00 60.78 86 GLY A CA 1
ATOM 687 C C . GLY A 1 86 ? -10.650 10.518 -0.626 1.00 60.78 86 GLY A C 1
ATOM 688 O O . GLY A 1 86 ? -11.524 11.094 0.017 1.00 60.78 86 GLY A O 1
ATOM 689 N N . PHE A 1 87 ? -9.986 9.473 -0.129 1.00 65.31 87 PHE A N 1
ATOM 690 C CA . PHE A 1 87 ? -10.439 8.771 1.073 1.00 65.31 87 PHE A CA 1
ATOM 691 C C . PHE A 1 87 ? -10.247 9.571 2.359 1.00 65.31 87 PHE A C 1
ATOM 693 O O . PHE A 1 87 ? -11.006 9.384 3.301 1.00 65.31 87 PHE A O 1
ATOM 700 N N . GLY A 1 88 ? -9.279 10.490 2.418 1.00 69.75 88 GLY A N 1
ATOM 701 C CA . GLY A 1 88 ? -9.043 11.295 3.622 1.00 69.75 88 GLY A CA 1
ATOM 702 C C . GLY A 1 88 ? -10.270 12.109 4.050 1.00 69.75 88 GLY A C 1
ATOM 703 O O . GLY A 1 88 ? -10.627 12.118 5.225 1.00 69.75 88 GLY A O 1
ATOM 704 N N . VAL A 1 89 ? -10.964 12.739 3.097 1.00 72.62 89 VAL A N 1
ATOM 705 C CA . VAL A 1 89 ? -12.155 13.559 3.383 1.00 72.62 89 VAL A CA 1
ATOM 706 C C . VAL A 1 89 ? -13.322 12.693 3.860 1.00 72.62 89 VAL A C 1
ATOM 708 O O . VAL A 1 89 ? -14.004 13.049 4.823 1.00 72.62 89 VAL A O 1
ATOM 711 N N . GLU A 1 90 ? -13.531 11.543 3.220 1.00 73.50 90 GLU A N 1
ATOM 712 C CA . GLU A 1 90 ? -14.586 10.590 3.577 1.00 73.50 90 GLU A CA 1
ATOM 713 C C . GLU A 1 90 ? -14.327 9.937 4.939 1.00 73.50 90 GLU A C 1
ATOM 715 O O . GLU A 1 90 ? -15.235 9.842 5.766 1.00 73.50 90 GLU A O 1
ATOM 720 N N . ILE A 1 91 ? -13.074 9.568 5.220 1.00 76.88 91 ILE A N 1
ATOM 721 C CA . ILE A 1 91 ? -12.646 9.029 6.514 1.00 76.88 91 ILE A CA 1
ATOM 722 C C . ILE A 1 91 ? -12.904 10.054 7.621 1.00 76.88 91 ILE A C 1
ATOM 724 O O . ILE A 1 91 ? -13.498 9.709 8.641 1.00 76.88 91 ILE A O 1
ATOM 728 N N . GLU A 1 92 ? -12.530 11.320 7.427 1.00 78.31 92 GLU A N 1
ATOM 729 C CA . GLU A 1 92 ? -12.764 12.368 8.428 1.00 78.31 92 GLU A CA 1
ATOM 730 C C . GLU A 1 92 ? -14.253 12.719 8.591 1.00 78.31 92 GLU A C 1
ATOM 732 O O . GLU A 1 92 ? -14.720 13.024 9.692 1.00 78.31 92 GLU A O 1
ATOM 737 N N . ALA A 1 93 ? -15.055 12.640 7.525 1.00 80.69 93 ALA A N 1
ATOM 738 C CA . ALA A 1 93 ? -16.511 12.738 7.633 1.00 80.69 93 ALA A CA 1
ATOM 739 C C . ALA A 1 93 ? -17.100 11.584 8.469 1.00 80.69 93 ALA A C 1
ATOM 741 O O . ALA A 1 93 ? -17.912 11.826 9.367 1.00 80.69 93 ALA A O 1
ATOM 742 N N . CYS A 1 94 ? -16.643 10.352 8.237 1.00 76.19 94 CYS A N 1
ATOM 743 C CA . CYS A 1 94 ? -17.038 9.177 9.010 1.00 76.19 94 CYS A CA 1
ATOM 744 C C . CYS A 1 94 ? -16.615 9.277 10.480 1.00 76.19 94 CYS A C 1
ATOM 746 O O . CYS A 1 94 ? -17.445 9.044 11.358 1.00 76.19 94 CYS A O 1
ATOM 748 N N . LYS A 1 95 ? -15.375 9.691 10.772 1.00 78.19 95 LYS A N 1
ATOM 749 C CA . LYS A 1 95 ? -14.890 9.899 12.148 1.00 78.19 95 LYS A CA 1
ATOM 750 C C . LYS A 1 95 ? -15.738 10.911 12.907 1.00 78.19 95 LYS A C 1
ATOM 752 O O . LYS A 1 95 ? -16.168 10.629 14.021 1.00 78.19 95 LYS A O 1
ATOM 757 N N . ARG A 1 96 ? -16.060 12.054 12.289 1.00 82.12 96 ARG A N 1
ATOM 758 C CA . ARG A 1 96 ? -16.953 13.061 12.893 1.00 82.12 96 ARG A CA 1
ATOM 759 C C . ARG A 1 96 ? -18.340 12.499 13.190 1.00 82.12 96 ARG A C 1
ATOM 761 O O . ARG A 1 96 ? -18.900 12.769 14.250 1.00 82.12 96 ARG A O 1
ATOM 768 N N . ARG A 1 97 ? -18.890 11.691 12.278 1.00 77.31 97 ARG A N 1
ATOM 769 C CA . ARG A 1 97 ? -20.187 11.032 12.479 1.00 77.31 97 ARG A CA 1
ATOM 770 C C . ARG A 1 97 ? -20.143 10.005 13.611 1.00 77.31 97 ARG A C 1
ATOM 772 O O . ARG A 1 97 ? -21.085 9.954 14.394 1.00 77.31 97 ARG A O 1
ATOM 779 N N . LEU A 1 98 ? -19.070 9.224 13.714 1.00 72.62 98 LEU A N 1
ATOM 780 C CA . LEU A 1 98 ? -18.871 8.257 14.795 1.00 72.62 98 LEU A CA 1
ATOM 781 C C . LEU A 1 98 ? -18.693 8.944 16.149 1.00 72.62 98 LEU A C 1
ATOM 783 O O . LEU A 1 98 ? -19.359 8.552 17.098 1.00 72.62 98 LEU A O 1
ATOM 787 N N . ALA A 1 99 ? -17.893 10.009 16.228 1.00 75.94 99 ALA A N 1
ATOM 788 C CA . ALA A 1 99 ? -17.729 10.794 17.452 1.00 75.94 99 ALA A CA 1
ATOM 789 C C . ALA A 1 99 ? -19.065 11.388 17.940 1.00 75.94 99 ALA A C 1
ATOM 791 O O . ALA A 1 99 ? -19.356 11.366 19.130 1.00 75.94 99 ALA A O 1
ATOM 792 N N . TRP A 1 100 ? -19.925 11.853 17.025 1.00 73.00 100 TRP A N 1
ATOM 793 C CA . TRP A 1 100 ? -21.269 12.339 17.370 1.00 73.00 100 TRP A CA 1
ATOM 794 C C . TRP A 1 100 ? -22.219 11.233 17.871 1.00 73.00 100 TRP A C 1
ATOM 796 O O . TRP A 1 100 ? -23.151 11.518 18.627 1.00 73.00 100 TRP A O 1
ATOM 806 N N . LEU A 1 101 ? -22.012 9.989 17.429 1.00 68.94 101 LEU A N 1
ATOM 807 C CA . LEU A 1 101 ? -22.852 8.831 17.757 1.00 68.94 101 LEU A CA 1
ATOM 808 C C . LEU A 1 101 ? -22.350 8.028 18.960 1.00 68.94 101 LEU A C 1
ATOM 810 O O . LEU A 1 101 ? -23.160 7.354 19.585 1.00 68.94 101 LEU A O 1
ATOM 814 N N . GLY A 1 102 ? -21.056 8.091 19.288 1.00 65.56 102 GLY A N 1
ATOM 815 C CA . GLY A 1 102 ? -20.435 7.289 20.348 1.00 65.56 102 GLY A CA 1
ATOM 816 C C . GLY A 1 102 ? -21.082 7.475 21.723 1.00 65.56 102 GLY A C 1
ATOM 817 O O . GLY A 1 102 ? -21.218 6.507 22.464 1.00 65.56 102 GLY A O 1
ATOM 818 N N . ASP A 1 103 ? -21.583 8.680 22.004 1.00 61.28 103 ASP A N 1
ATOM 819 C CA . ASP A 1 103 ? -22.285 9.022 23.251 1.00 61.28 103 ASP A CA 1
ATOM 820 C C . ASP A 1 103 ? -23.808 8.802 23.195 1.00 61.28 103 ASP A C 1
ATOM 822 O O . ASP A 1 103 ? -24.524 9.071 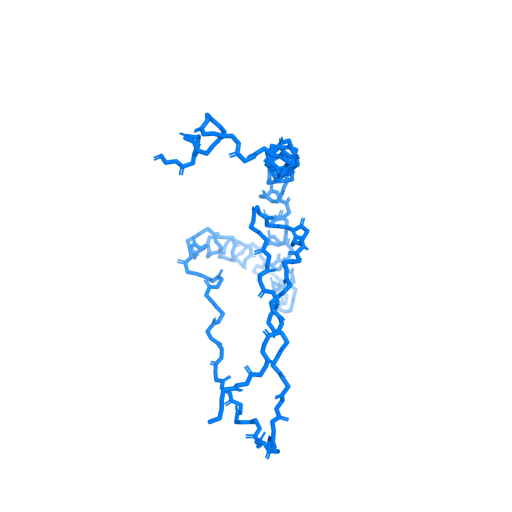24.161 1.00 61.28 103 ASP A O 1
ATOM 826 N N . LYS A 1 104 ? -24.348 8.327 22.066 1.00 62.03 104 LYS A N 1
ATOM 827 C CA . LYS A 1 104 ? -25.796 8.237 21.834 1.00 62.03 104 LYS A CA 1
ATOM 828 C C . LYS A 1 104 ? -26.259 6.790 21.714 1.00 62.03 104 LYS A C 1
ATOM 830 O O . LYS A 1 104 ? -26.250 6.198 20.640 1.00 62.03 104 LYS A O 1
ATOM 835 N N . GLN A 1 105 ? -26.743 6.247 22.831 1.00 61.06 105 GLN A N 1
ATOM 836 C CA . GLN A 1 105 ? -27.408 4.936 22.901 1.00 61.06 105 GLN A CA 1
ATOM 837 C C . GLN A 1 105 ? -28.934 5.010 22.715 1.00 61.06 105 GLN A C 1
ATOM 839 O O . GLN A 1 105 ? -29.647 4.039 22.971 1.00 61.06 105 GLN A O 1
ATOM 844 N N . ASP A 1 106 ? -29.479 6.151 22.291 1.00 71.62 106 ASP A N 1
ATOM 845 C CA . ASP A 1 106 ? -30.918 6.281 22.115 1.00 71.62 106 ASP A CA 1
ATOM 846 C C . ASP A 1 106 ? -31.412 5.517 20.878 1.00 71.62 106 ASP A C 1
ATOM 848 O O . ASP A 1 106 ? -30.762 5.418 19.834 1.00 71.62 106 ASP A O 1
ATOM 852 N N . ARG A 1 107 ? -32.630 4.985 20.992 1.00 57.75 107 ARG A N 1
ATOM 853 C CA . ARG A 1 107 ? -33.248 4.092 20.003 1.00 57.75 107 ARG A CA 1
ATOM 854 C C . ARG A 1 107 ? -33.366 4.712 18.597 1.00 57.75 107 ARG A C 1
ATOM 856 O O . ARG A 1 107 ? -33.400 3.970 17.620 1.00 57.75 107 ARG A O 1
ATOM 863 N N . ARG A 1 108 ? -33.387 6.050 18.480 1.00 66.25 108 ARG A N 1
ATOM 864 C CA . ARG A 1 108 ? -33.380 6.784 17.196 1.00 66.25 108 ARG A CA 1
ATOM 865 C C . ARG A 1 108 ? -31.991 6.889 16.557 1.00 66.25 108 ARG A C 1
ATOM 867 O O . ARG A 1 108 ? -31.899 7.024 15.339 1.00 66.25 108 ARG A O 1
ATOM 874 N N . SER A 1 109 ? -30.918 6.857 17.345 1.00 59.03 109 SER A N 1
ATOM 875 C CA . SER A 1 109 ? -29.544 6.856 16.824 1.00 59.03 109 SER A CA 1
ATOM 876 C C . SER A 1 109 ? -29.145 5.468 16.324 1.00 59.03 109 SER A C 1
ATOM 878 O O . SER A 1 109 ? -28.515 5.357 15.274 1.00 59.03 109 SER A O 1
ATOM 880 N N . ILE A 1 110 ? -29.602 4.412 17.007 1.00 63.62 110 ILE A N 1
ATOM 881 C CA . ILE A 1 110 ? -29.371 3.008 16.625 1.00 63.62 110 ILE A CA 1
ATOM 882 C C . ILE A 1 110 ? -30.070 2.654 15.301 1.00 63.62 110 ILE A C 1
ATOM 884 O O . ILE A 1 110 ? -29.496 1.955 14.470 1.00 63.62 110 ILE A O 1
ATOM 888 N N . SER A 1 111 ? -31.267 3.193 15.039 1.00 66.06 111 SER A N 1
ATOM 889 C CA . SER A 1 111 ? -32.011 2.926 13.797 1.00 66.06 111 SER A CA 1
ATOM 890 C C . SER A 1 111 ? -31.363 3.495 12.527 1.00 66.06 111 SER A C 1
ATOM 892 O O . SER A 1 111 ? -31.896 3.293 11.447 1.00 66.06 111 SER A O 1
ATOM 894 N N . LYS A 1 112 ? -30.251 4.239 12.627 1.00 63.06 112 LYS A N 1
ATOM 895 C CA . LYS A 1 112 ? -29.488 4.737 11.466 1.00 63.06 112 LYS A CA 1
ATOM 896 C C . LYS A 1 112 ? -28.444 3.738 10.943 1.00 63.06 112 LYS A C 1
ATOM 898 O O . LYS A 1 112 ? -27.710 4.090 10.020 1.00 63.06 112 LYS A O 1
ATOM 903 N N . PHE A 1 113 ? -28.341 2.558 11.557 1.00 55.03 113 PHE A N 1
ATOM 904 C CA . PHE A 1 113 ? -27.379 1.499 11.223 1.00 55.03 113 PHE A CA 1
ATOM 905 C C . PHE A 1 113 ? -28.033 0.174 10.785 1.00 55.03 113 PHE A C 1
ATOM 907 O O . PHE A 1 113 ? -27.306 -0.762 10.458 1.00 55.03 113 PHE A O 1
ATOM 914 N N . LEU A 1 114 ? -29.369 0.095 10.800 1.00 46.25 114 LEU A N 1
ATOM 915 C CA . LEU A 1 114 ? -30.176 -0.999 10.241 1.00 46.25 114 LEU A CA 1
ATOM 916 C C . LEU A 1 114 ? -30.762 -0.552 8.901 1.00 46.25 114 LEU A C 1
ATOM 918 O O . LEU A 1 114 ? -30.855 -1.410 8.002 1.00 46.25 114 LEU A O 1
#

Foldseek 3Di:
DDFDWDWDFDDDLQDLGTDTDTDTDDPDDDDDDDDDDDPPPPDPCCPVLVVLLVVLLVVCVVDDPVVSVVSSVVSVVVVVVVVVVPVVVVSVVSVVLCVVLVPPPDPVSVVVVD

Secondary structure (DSSP, 8-state):
----EEEEEE--TT-SS-EEEEEE--SS-----------GGGSS-HHHHHHHHHHHHHHTTTS-HHHHHHHHHHHHHHHHHHHHHHHHHHHHHHHHHHHHHHT--SHHHHTT--

Organism: NCBI:txid186058

pLDDT: mean 73.79, std 14.48, range [46.25, 96.62]

Sequence (114 aa):
MFMATQPTSVEAPVSSHMALFIKVSPTDNWRRRKRFKFENARLGEDDECHAIVTNSWSAGSHLYVSDRLSLCGKELLRRASCRQRGFGVEIEACKRRLAWLGDKQDRRSISKFL

Radius of gyration: 22.59 Å; chains: 1; bounding box: 52×37×56 Å